Protein AF-A0A358SS68-F1 (afdb_monomer_lite)

Radius of gyration: 14.68 Å; chains: 1; bounding box: 34×25×50 Å

Sequence (82 aa):
MPNSAAIGLISGIVDRAITRGELPAGTEPAPLMNAMAAPLYHRLLVTGEPLTRRHADLSAEAALAAAQAGVCTPATVRTGRR

pLDDT: mean 87.61, std 15.32, range [43.94, 98.06]

Structure (mmCIF, N/CA/C/O backbone):
data_AF-A0A358SS68-F1
#
_entry.id   AF-A0A358SS68-F1
#
loop_
_atom_site.group_PDB
_atom_site.id
_atom_site.type_symbol
_atom_site.label_atom_id
_atom_site.label_alt_id
_atom_site.label_comp_id
_atom_site.label_asym_id
_atom_site.label_entity_id
_atom_site.label_seq_id
_atom_site.pdbx_PDB_ins_code
_atom_site.Cartn_x
_atom_site.Cartn_y
_atom_site.Cartn_z
_atom_site.occupancy
_atom_site.B_iso_or_equiv
_atom_site.auth_seq_id
_atom_site.auth_comp_id
_atom_site.auth_asym_id
_atom_site.auth_atom_id
_atom_site.pdbx_PDB_model_num
ATOM 1 N N . MET A 1 1 ? 12.865 11.674 0.415 1.00 43.94 1 MET A N 1
ATOM 2 C CA . MET A 1 1 ? 11.750 11.887 1.362 1.00 43.94 1 MET A CA 1
ATOM 3 C C . MET A 1 1 ? 10.511 12.185 0.533 1.00 43.94 1 MET A C 1
ATOM 5 O O . MET A 1 1 ? 10.609 13.087 -0.295 1.00 43.94 1 MET A O 1
ATOM 9 N N . PRO A 1 2 ? 9.417 11.407 0.631 1.00 52.62 2 PRO A N 1
ATOM 10 C CA . PRO A 1 2 ? 8.200 11.708 -0.120 1.00 52.62 2 PRO A CA 1
ATOM 11 C C . PRO A 1 2 ? 7.734 13.134 0.210 1.00 52.62 2 PRO A C 1
ATOM 13 O O . PRO A 1 2 ? 7.737 13.536 1.370 1.00 52.62 2 PRO A O 1
ATOM 16 N N . ASN A 1 3 ? 7.419 13.917 -0.824 1.00 53.25 3 ASN A N 1
ATOM 17 C CA . ASN A 1 3 ? 7.006 15.315 -0.687 1.00 53.25 3 ASN A CA 1
ATOM 18 C C . ASN A 1 3 ? 5.745 15.400 0.196 1.00 53.25 3 ASN A C 1
ATOM 20 O O . ASN A 1 3 ? 4.795 14.649 -0.030 1.00 53.25 3 ASN A O 1
ATOM 24 N N . SER A 1 4 ? 5.717 16.318 1.166 1.00 58.34 4 SER A N 1
ATOM 25 C CA . SER A 1 4 ? 4.644 16.486 2.161 1.00 58.34 4 SER A CA 1
ATOM 26 C C . SER A 1 4 ? 3.246 16.600 1.531 1.00 58.34 4 SER A C 1
ATOM 28 O O . SER A 1 4 ? 2.259 16.157 2.112 1.00 58.34 4 SER A O 1
ATOM 30 N N . ALA A 1 5 ? 3.164 17.117 0.300 1.00 62.03 5 ALA A N 1
ATOM 31 C CA . ALA A 1 5 ? 1.927 17.192 -0.477 1.00 62.03 5 ALA A CA 1
ATOM 32 C C . ALA A 1 5 ? 1.365 15.815 -0.896 1.00 62.03 5 ALA A C 1
ATOM 34 O O . ALA A 1 5 ? 0.154 15.606 -0.856 1.00 62.03 5 ALA A O 1
ATOM 35 N N . ALA A 1 6 ? 2.223 14.854 -1.261 1.00 64.62 6 ALA A N 1
ATOM 36 C CA . ALA A 1 6 ? 1.795 13.503 -1.642 1.00 64.62 6 ALA A CA 1
ATOM 37 C C . ALA A 1 6 ? 1.263 12.718 -0.432 1.00 64.62 6 ALA A C 1
ATOM 39 O O . ALA A 1 6 ? 0.284 11.981 -0.544 1.00 64.62 6 ALA A O 1
ATOM 40 N N . ILE A 1 7 ? 1.867 12.937 0.739 1.00 72.12 7 ILE A N 1
ATOM 41 C CA . ILE A 1 7 ? 1.396 12.367 2.007 1.00 72.12 7 ILE A CA 1
ATOM 42 C C . ILE A 1 7 ? 0.016 12.941 2.371 1.00 72.12 7 ILE A C 1
ATOM 44 O O . ILE A 1 7 ? -0.859 12.197 2.805 1.00 72.12 7 ILE A O 1
ATOM 48 N N . GLY A 1 8 ? -0.230 14.232 2.121 1.00 73.75 8 GLY A N 1
ATOM 49 C CA . GLY A 1 8 ? -1.547 14.844 2.337 1.00 73.75 8 GLY A CA 1
ATOM 50 C C . GLY A 1 8 ? -2.667 14.202 1.506 1.00 73.75 8 GLY A C 1
ATOM 51 O 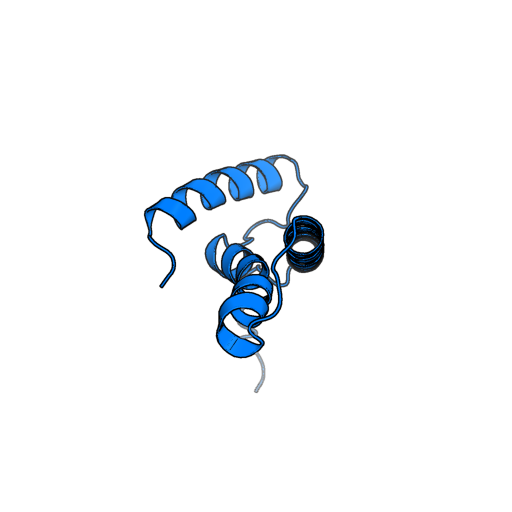O . GLY A 1 8 ? -3.741 13.917 2.036 1.00 73.75 8 GLY A O 1
ATOM 52 N N . LEU A 1 9 ? -2.410 13.904 0.225 1.00 80.19 9 LEU A N 1
ATOM 53 C CA . LEU A 1 9 ? -3.387 13.233 -0.646 1.00 80.19 9 LEU A CA 1
ATOM 54 C C . LEU A 1 9 ? -3.725 11.822 -0.156 1.00 80.19 9 LEU A C 1
ATOM 56 O O . LEU A 1 9 ? -4.896 11.435 -0.155 1.00 80.19 9 LEU A O 1
ATOM 60 N N . ILE A 1 10 ? -2.716 11.062 0.276 1.00 84.94 10 ILE A N 1
ATOM 61 C CA . ILE A 1 10 ? -2.935 9.691 0.738 1.00 84.94 10 ILE A CA 1
ATOM 62 C C . ILE A 1 10 ? -3.610 9.650 2.112 1.00 84.94 10 ILE A C 1
ATOM 64 O O . ILE A 1 10 ? -4.438 8.774 2.340 1.00 84.94 10 ILE A O 1
ATOM 68 N N . SER A 1 11 ? -3.358 10.637 2.980 1.00 88.38 11 SER A N 1
ATOM 69 C CA . SER A 1 11 ? -4.019 10.748 4.288 1.00 88.38 11 SER A CA 1
ATOM 70 C C . SER A 1 11 ? -5.539 10.774 4.149 1.00 88.38 11 SER A C 1
ATOM 72 O O . SER A 1 11 ? -6.226 9.959 4.754 1.00 88.38 11 SER A O 1
ATOM 74 N N . GLY A 1 12 ? -6.074 11.615 3.257 1.00 93.19 12 GLY A N 1
ATOM 75 C CA . GLY A 1 12 ? -7.521 11.677 3.038 1.00 93.19 12 GLY A CA 1
ATOM 76 C C . GLY A 1 12 ? -8.113 10.396 2.434 1.00 93.19 12 GLY A C 1
ATOM 77 O O . GLY A 1 12 ? -9.303 10.130 2.595 1.00 93.19 12 GLY A O 1
ATOM 78 N N . ILE A 1 13 ? -7.315 9.589 1.726 1.00 93.31 13 ILE A N 1
ATOM 79 C CA . ILE A 1 13 ? -7.743 8.265 1.247 1.00 93.31 13 ILE A CA 1
ATOM 80 C C . ILE A 1 13 ? -7.814 7.284 2.421 1.00 93.31 13 ILE A C 1
ATOM 82 O O . ILE A 1 13 ? -8.818 6.582 2.549 1.00 93.31 13 ILE A O 1
ATOM 86 N N . VAL A 1 14 ? -6.787 7.271 3.274 1.00 95.00 14 VAL A N 1
ATOM 87 C CA . VAL A 1 14 ? -6.704 6.412 4.464 1.00 95.00 14 VAL A CA 1
ATOM 88 C C . VAL A 1 14 ? -7.845 6.708 5.428 1.00 95.00 14 VAL A C 1
ATOM 90 O O . VAL A 1 14 ? -8.553 5.781 5.808 1.00 95.00 14 VAL A O 1
ATOM 93 N N . ASP A 1 15 ? -8.113 7.978 5.733 1.00 94.81 15 ASP A N 1
ATOM 94 C CA . ASP A 1 15 ? -9.201 8.365 6.638 1.00 94.81 15 ASP A CA 1
ATOM 95 C C . ASP A 1 15 ? -10.563 7.867 6.138 1.00 94.81 15 ASP A C 1
ATOM 97 O O . ASP A 1 15 ? -11.373 7.334 6.902 1.00 94.81 15 ASP A O 1
ATOM 101 N N . ARG A 1 16 ? -10.814 7.970 4.826 1.00 95.75 16 ARG A N 1
ATOM 102 C CA . ARG A 1 16 ? -12.049 7.450 4.222 1.00 95.75 16 ARG A CA 1
ATOM 103 C C . ARG 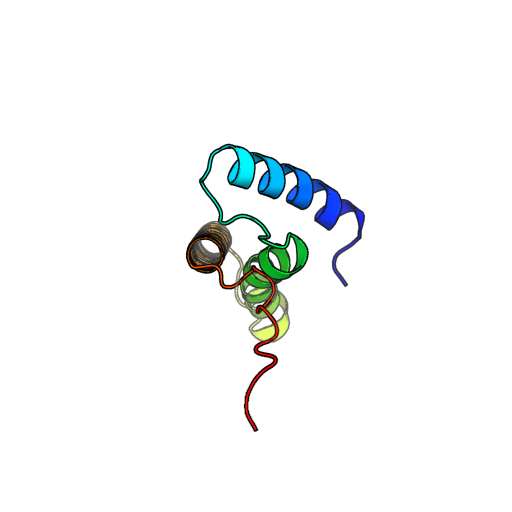A 1 16 ? -12.120 5.927 4.273 1.00 95.75 16 ARG A C 1
ATOM 105 O O . ARG A 1 16 ? -13.194 5.396 4.535 1.00 95.75 16 ARG A O 1
ATOM 112 N N . ALA A 1 17 ? -11.014 5.232 4.023 1.00 95.44 17 ALA A N 1
ATOM 113 C CA . ALA A 1 17 ? -10.962 3.774 4.095 1.00 95.44 17 ALA A CA 1
ATOM 114 C C . ALA A 1 17 ? -11.182 3.269 5.533 1.00 95.44 17 ALA A C 1
ATOM 116 O O . ALA A 1 17 ? -11.950 2.332 5.737 1.00 95.44 17 ALA A O 1
ATOM 117 N N . ILE A 1 18 ? -10.610 3.945 6.535 1.00 96.25 18 ILE A N 1
ATOM 118 C CA . ILE A 1 18 ? -10.885 3.689 7.958 1.00 96.25 18 ILE A CA 1
ATOM 119 C C . ILE A 1 18 ? -12.367 3.929 8.263 1.00 96.25 18 ILE A C 1
ATOM 121 O O . ILE A 1 18 ? -13.018 3.073 8.853 1.00 96.25 18 ILE A O 1
ATOM 125 N N . THR A 1 19 ? -12.928 5.055 7.810 1.00 96.81 19 THR A N 1
ATOM 126 C CA . THR A 1 19 ? -14.351 5.384 8.016 1.00 96.81 19 THR A CA 1
ATOM 127 C C . THR A 1 19 ? -15.283 4.319 7.425 1.00 96.81 19 THR A C 1
ATOM 129 O O . THR A 1 19 ? -16.335 4.038 7.993 1.00 96.81 19 THR A O 1
ATOM 132 N N . ARG A 1 20 ? -14.897 3.698 6.303 1.00 96.56 20 ARG A N 1
ATOM 133 C CA . ARG A 1 20 ? -15.636 2.592 5.670 1.00 96.56 20 ARG A CA 1
ATOM 134 C C . ARG A 1 20 ? -15.374 1.218 6.304 1.00 96.56 20 ARG A C 1
ATOM 136 O O . ARG A 1 20 ? -16.037 0.259 5.927 1.00 96.56 20 ARG A O 1
ATOM 143 N N . GLY A 1 21 ? -14.429 1.107 7.239 1.00 96.31 21 GLY A N 1
ATOM 144 C CA . GLY A 1 21 ? -14.017 -0.165 7.842 1.00 96.31 21 GLY A CA 1
ATOM 145 C C . GLY A 1 21 ? -13.138 -1.039 6.940 1.00 96.31 21 GLY A C 1
ATOM 146 O O . GLY A 1 21 ? -12.985 -2.227 7.202 1.00 96.31 21 GLY A O 1
ATOM 147 N N . GLU A 1 22 ? -12.560 -0.475 5.877 1.00 96.31 22 GLU A N 1
ATOM 148 C CA . GLU A 1 22 ? -11.679 -1.187 4.936 1.00 96.31 22 GLU A CA 1
ATOM 149 C C . GLU A 1 22 ? -10.247 -1.334 5.464 1.00 96.31 22 GLU A C 1
ATOM 151 O O . GLU A 1 22 ? -9.519 -2.226 5.027 1.00 96.31 22 GLU A O 1
ATOM 156 N N . LEU A 1 23 ? -9.840 -0.447 6.376 1.00 96.69 23 LEU A N 1
ATOM 157 C CA . LEU A 1 23 ? -8.534 -0.447 7.030 1.00 96.69 23 LEU A CA 1
ATOM 158 C C . LEU A 1 23 ? -8.696 -0.388 8.556 1.00 96.69 23 LEU A C 1
ATOM 160 O O . LEU A 1 23 ? -9.630 0.259 9.042 1.00 96.69 23 LEU A O 1
ATOM 164 N N . PRO A 1 24 ? -7.772 -0.992 9.326 1.00 95.69 24 PRO A N 1
ATOM 165 C CA . PRO A 1 24 ? -7.745 -0.857 10.775 1.00 95.69 24 PRO A CA 1
ATOM 166 C C . PRO A 1 24 ? -7.618 0.604 11.217 1.00 95.69 24 PRO A C 1
ATOM 168 O O . PRO A 1 24 ? -6.885 1.398 10.615 1.00 95.69 24 PRO A O 1
ATOM 171 N N . ALA A 1 25 ? -8.288 0.945 12.318 1.00 93.88 25 ALA A N 1
ATOM 172 C CA . ALA A 1 25 ? -8.109 2.236 12.970 1.00 93.88 25 ALA A CA 1
ATOM 173 C C . ALA A 1 25 ? -6.637 2.439 13.373 1.00 93.88 25 ALA A C 1
ATOM 175 O O . ALA A 1 25 ? -5.978 1.514 13.848 1.00 93.88 25 ALA A O 1
ATOM 176 N N . GLY A 1 26 ? -6.124 3.655 13.176 1.00 92.38 26 GLY A N 1
ATOM 177 C CA . GLY A 1 26 ? -4.720 3.977 13.443 1.00 92.38 26 GLY A CA 1
ATOM 178 C C . GLY A 1 26 ? -3.748 3.561 12.336 1.00 92.38 26 GLY A C 1
ATOM 179 O O . GLY A 1 26 ? -2.543 3.620 12.554 1.00 92.38 26 GLY A O 1
ATOM 180 N N . THR A 1 27 ? -4.234 3.151 11.157 1.00 95.50 27 THR A N 1
ATOM 181 C CA . THR A 1 27 ? -3.365 2.971 9.985 1.00 95.50 27 THR A CA 1
ATOM 182 C C . THR A 1 27 ? -2.669 4.288 9.648 1.00 95.50 27 THR A C 1
ATOM 184 O O . THR A 1 27 ? -3.328 5.298 9.402 1.00 95.50 27 THR A O 1
ATOM 187 N N . GLU A 1 28 ? -1.339 4.281 9.607 1.00 94.19 28 GLU A N 1
ATOM 188 C CA . GLU A 1 28 ? -0.555 5.475 9.321 1.00 94.19 28 GLU A CA 1
ATOM 189 C C . GLU A 1 28 ? -0.333 5.654 7.802 1.00 94.19 28 GLU A C 1
ATOM 191 O O . GLU A 1 28 ? 0.172 4.744 7.130 1.00 94.19 28 GLU A O 1
ATOM 196 N N . PRO A 1 29 ? -0.634 6.840 7.234 1.00 93.00 29 PRO A N 1
ATOM 197 C CA . PRO A 1 29 ? -0.503 7.086 5.795 1.00 93.00 29 PRO A CA 1
ATOM 198 C C . PRO A 1 29 ? 0.931 6.959 5.261 1.00 93.00 29 PRO A C 1
ATOM 200 O O . PRO A 1 29 ? 1.141 6.501 4.137 1.00 93.00 29 PRO A O 1
ATOM 203 N N . ALA A 1 30 ? 1.931 7.362 6.048 1.00 91.88 30 ALA A N 1
ATOM 204 C CA . ALA A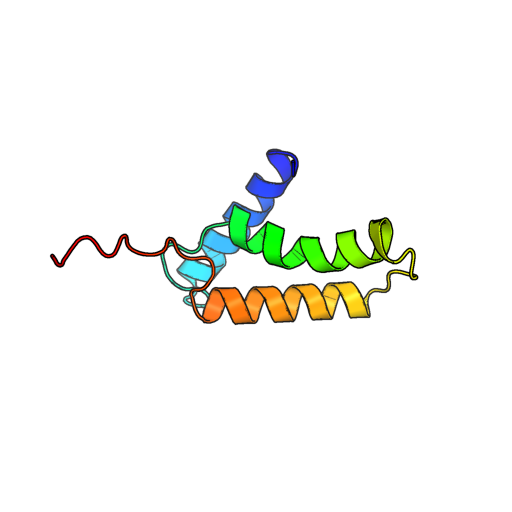 1 30 ? 3.324 7.368 5.607 1.00 91.88 30 ALA A CA 1
ATOM 205 C C . ALA A 1 30 ? 3.927 5.949 5.490 1.00 91.88 30 ALA A C 1
ATOM 207 O O . ALA A 1 30 ? 4.464 5.638 4.422 1.00 91.88 30 ALA A O 1
ATOM 208 N N . PRO A 1 31 ? 3.813 5.054 6.494 1.00 93.44 31 PRO A N 1
ATOM 209 C CA . PRO A 1 31 ? 4.190 3.646 6.353 1.00 93.44 31 PRO A CA 1
ATOM 210 C C . PRO A 1 31 ? 3.488 2.941 5.189 1.00 93.44 31 PRO A C 1
ATOM 212 O O . PRO A 1 31 ? 4.149 2.231 4.431 1.00 93.44 31 PRO A O 1
ATOM 215 N N . LEU A 1 32 ? 2.187 3.188 4.994 1.00 94.81 32 LEU A N 1
ATOM 216 C CA . LEU A 1 32 ? 1.435 2.635 3.864 1.00 94.81 32 LEU A CA 1
ATOM 217 C C . LEU A 1 32 ? 2.005 3.101 2.516 1.00 94.81 32 LEU A C 1
ATOM 219 O O . LEU A 1 32 ? 2.278 2.282 1.637 1.00 94.81 32 LEU A O 1
ATOM 223 N N . MET A 1 33 ? 2.231 4.409 2.354 1.00 93.75 33 MET A N 1
ATOM 224 C CA . MET A 1 33 ? 2.804 4.953 1.120 1.00 93.75 33 MET A CA 1
ATOM 225 C C . MET A 1 33 ? 4.205 4.397 0.852 1.00 93.75 33 MET A C 1
ATOM 227 O O . MET A 1 33 ? 4.535 4.061 -0.284 1.00 93.75 33 MET A O 1
ATOM 231 N N . ASN A 1 34 ? 5.029 4.263 1.890 1.00 93.19 34 ASN A N 1
ATOM 232 C CA . ASN A 1 34 ? 6.373 3.711 1.753 1.00 93.19 34 ASN A CA 1
ATOM 233 C C . ASN A 1 34 ? 6.339 2.241 1.316 1.00 93.19 34 ASN A C 1
ATOM 235 O O . ASN A 1 34 ? 7.072 1.875 0.398 1.00 93.19 34 ASN A O 1
ATOM 239 N N . ALA A 1 35 ? 5.470 1.419 1.914 1.00 94.75 35 ALA A N 1
ATOM 240 C CA . ALA A 1 35 ? 5.297 0.018 1.531 1.00 94.75 35 ALA A CA 1
ATOM 241 C C . ALA A 1 35 ? 4.850 -0.129 0.066 1.00 94.75 35 ALA A C 1
ATOM 243 O O . ALA A 1 35 ? 5.331 -1.007 -0.646 1.00 94.75 35 ALA A O 1
ATOM 244 N N . MET A 1 36 ? 3.988 0.775 -0.403 1.00 95.75 36 MET A N 1
ATOM 245 C CA . MET A 1 36 ? 3.516 0.811 -1.787 1.00 95.75 36 MET A CA 1
ATOM 246 C C . MET A 1 36 ? 4.582 1.306 -2.774 1.00 95.75 36 MET A C 1
ATOM 248 O O . MET A 1 36 ? 4.688 0.786 -3.884 1.00 95.75 36 MET A O 1
ATOM 252 N N . ALA A 1 37 ? 5.362 2.325 -2.413 1.00 95.12 37 ALA A N 1
ATOM 253 C CA . ALA A 1 37 ? 6.303 2.968 -3.328 1.00 95.12 37 ALA A CA 1
ATOM 254 C C . ALA A 1 37 ? 7.658 2.248 -3.412 1.00 95.12 37 ALA A C 1
ATOM 256 O O . ALA A 1 37 ? 8.304 2.279 -4.462 1.00 95.12 37 ALA A O 1
ATOM 257 N N . ALA A 1 38 ? 8.100 1.598 -2.331 1.00 95.25 38 ALA A N 1
ATOM 258 C CA . ALA A 1 38 ? 9.423 0.983 -2.253 1.00 95.25 38 ALA A CA 1
ATOM 259 C C . ALA A 1 38 ? 9.694 -0.061 -3.357 1.00 95.25 38 ALA A C 1
ATOM 261 O O . ALA A 1 38 ? 10.751 0.042 -3.983 1.00 95.25 38 ALA A O 1
ATOM 262 N N . PRO A 1 39 ? 8.781 -0.999 -3.694 1.00 95.88 39 PRO A N 1
ATOM 263 C CA . PRO A 1 39 ? 9.015 -1.959 -4.777 1.00 95.88 39 PRO A CA 1
ATOM 264 C C . PRO A 1 39 ? 9.179 -1.292 -6.152 1.00 95.88 39 PRO A C 1
ATOM 266 O O . PRO A 1 39 ? 9.984 -1.740 -6.970 1.00 95.88 39 PRO A O 1
ATOM 269 N N . LEU A 1 40 ? 8.462 -0.189 -6.400 1.00 96.06 40 LEU A N 1
ATOM 270 C CA . LEU A 1 40 ? 8.541 0.562 -7.658 1.00 96.06 40 LEU A CA 1
ATOM 271 C C . LEU A 1 40 ? 9.870 1.315 -7.772 1.00 96.06 40 LEU A C 1
ATOM 273 O O . LEU A 1 40 ? 10.519 1.262 -8.817 1.00 96.06 40 LEU A O 1
ATOM 277 N N . TYR A 1 41 ? 10.309 1.958 -6.685 1.00 94.81 41 TYR A N 1
ATOM 278 C CA . TYR A 1 41 ? 11.620 2.607 -6.627 1.00 94.81 41 TYR A CA 1
ATOM 279 C C . TYR A 1 41 ? 12.764 1.605 -6.709 1.00 94.81 41 TYR A C 1
ATOM 281 O O . TYR A 1 41 ? 13.733 1.860 -7.417 1.00 94.81 41 TYR A O 1
ATOM 289 N N . HIS A 1 42 ? 12.650 0.459 -6.041 1.00 95.44 42 HIS A N 1
ATOM 290 C CA . HIS A 1 42 ? 13.623 -0.620 -6.161 1.00 95.44 42 HIS A CA 1
ATOM 291 C C . HIS A 1 42 ? 13.754 -1.070 -7.619 1.00 95.44 42 HIS A C 1
ATOM 293 O O . HIS A 1 42 ? 14.857 -1.150 -8.156 1.00 95.44 42 HIS A O 1
ATOM 299 N N . ARG A 1 43 ? 12.628 -1.288 -8.307 1.00 95.31 43 ARG A N 1
ATOM 300 C CA . ARG A 1 43 ? 12.654 -1.690 -9.713 1.00 95.31 43 ARG A CA 1
ATOM 301 C C . ARG A 1 43 ? 13.333 -0.641 -10.598 1.00 95.31 43 ARG A C 1
ATOM 303 O O . ARG A 1 43 ? 14.242 -0.978 -11.350 1.00 95.31 43 ARG A O 1
ATOM 310 N N . LEU A 1 44 ? 12.938 0.622 -10.455 1.00 95.00 44 LEU A N 1
ATOM 311 C CA . LEU A 1 44 ? 13.434 1.720 -11.283 1.00 95.00 44 LEU A CA 1
ATOM 312 C C . LEU A 1 44 ? 14.907 2.065 -11.016 1.00 95.00 44 LEU A C 1
ATOM 314 O O . LEU A 1 44 ? 15.659 2.290 -11.957 1.00 95.00 44 LEU A O 1
ATOM 318 N N . LEU A 1 45 ? 15.304 2.144 -9.744 1.00 95.31 45 LEU A N 1
ATOM 319 C CA . LEU A 1 45 ? 16.591 2.715 -9.332 1.00 95.31 45 LEU A CA 1
ATOM 320 C C . LEU A 1 45 ? 17.647 1.662 -8.998 1.00 95.31 45 LEU A C 1
ATOM 322 O O . LEU A 1 45 ? 18.833 1.948 -9.120 1.00 95.31 45 LEU A O 1
ATOM 326 N N . VAL A 1 46 ? 17.232 0.475 -8.549 1.00 95.62 46 VAL A N 1
ATOM 327 C CA . VAL A 1 46 ? 18.159 -0.592 -8.142 1.00 95.62 46 VAL A CA 1
ATOM 328 C C . VAL A 1 46 ? 18.321 -1.608 -9.264 1.00 95.62 46 VAL A C 1
ATOM 330 O O . VAL A 1 46 ? 19.442 -1.887 -9.672 1.00 95.62 46 VAL A O 1
ATOM 333 N N . THR A 1 47 ? 17.217 -2.144 -9.795 1.00 96.31 47 THR A N 1
ATOM 334 C CA . THR A 1 47 ? 17.290 -3.177 -10.849 1.00 96.31 47 THR A CA 1
ATOM 335 C C . THR A 1 47 ? 17.390 -2.601 -12.261 1.00 96.31 47 THR A C 1
ATOM 337 O O . THR A 1 47 ? 17.863 -3.280 -13.165 1.00 96.31 47 THR A O 1
ATOM 340 N N . GLY A 1 48 ? 16.919 -1.366 -12.468 1.00 95.00 48 GLY A N 1
ATOM 341 C CA . GLY A 1 48 ? 16.843 -0.735 -13.789 1.00 95.00 48 GLY A CA 1
ATOM 342 C C . GLY A 1 48 ? 15.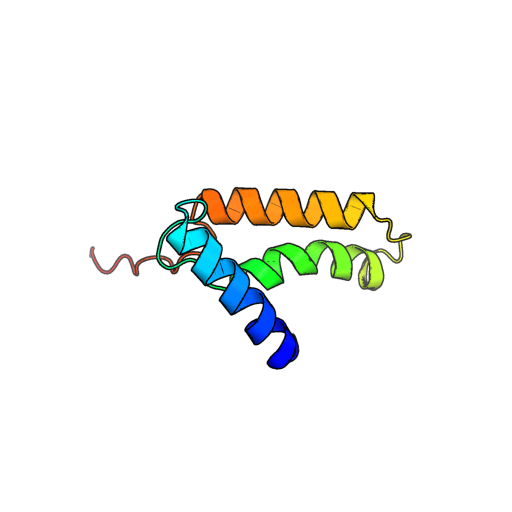856 -1.403 -14.755 1.00 95.00 48 GLY A C 1
ATOM 343 O O . GLY A 1 48 ? 15.888 -1.127 -15.953 1.00 95.00 48 GLY A O 1
ATOM 344 N N . GLU A 1 49 ? 14.985 -2.293 -14.274 1.00 94.38 49 GLU A N 1
ATOM 345 C CA . GLU A 1 49 ? 14.045 -3.012 -15.129 1.00 94.38 49 GLU A CA 1
ATOM 346 C C . GLU A 1 49 ? 12.841 -2.140 -15.533 1.00 94.38 49 GLU A C 1
ATOM 348 O O . GLU A 1 49 ? 12.396 -1.288 -14.754 1.00 94.38 49 GLU A O 1
ATOM 353 N N . PRO A 1 50 ? 12.227 -2.388 -16.709 1.00 93.69 50 PRO A N 1
ATOM 354 C CA . PRO A 1 50 ? 11.058 -1.640 -17.153 1.00 93.69 50 PRO A CA 1
ATOM 355 C C . PRO A 1 50 ? 9.913 -1.692 -16.140 1.00 93.69 50 PRO A C 1
ATOM 357 O O . PRO A 1 50 ? 9.477 -2.769 -15.711 1.00 93.69 50 PRO A O 1
ATOM 360 N N . LEU A 1 51 ? 9.397 -0.517 -15.785 1.00 94.94 51 LEU A N 1
ATOM 361 C CA . LEU A 1 51 ? 8.213 -0.375 -14.951 1.00 94.94 51 LEU A CA 1
ATOM 362 C C . LEU A 1 51 ? 6.965 -0.461 -15.833 1.00 94.94 51 LEU A C 1
ATOM 364 O O . LEU A 1 51 ? 6.869 0.193 -16.868 1.00 94.94 51 LEU A O 1
ATOM 368 N N . THR A 1 52 ? 5.991 -1.264 -15.418 1.00 95.69 52 THR A N 1
ATOM 369 C CA . THR A 1 52 ? 4.720 -1.422 -16.139 1.00 95.69 52 THR A CA 1
ATOM 370 C C . THR A 1 52 ? 3.559 -1.222 -15.184 1.00 95.69 52 THR A C 1
ATOM 372 O O . THR A 1 52 ? 3.726 -1.320 -13.966 1.00 95.69 52 THR A O 1
ATOM 375 N N . ARG A 1 53 ? 2.362 -1.006 -15.737 1.00 96.25 53 ARG A N 1
ATOM 376 C CA . ARG A 1 53 ? 1.133 -0.859 -14.951 1.00 96.25 53 ARG A CA 1
ATOM 377 C C . ARG A 1 53 ? 0.897 -2.038 -13.998 1.00 96.25 53 ARG A C 1
ATOM 379 O O . ARG A 1 53 ? 0.603 -1.812 -12.833 1.00 96.25 53 ARG A O 1
ATOM 386 N N . ARG A 1 54 ? 1.170 -3.266 -14.452 1.00 97.38 54 ARG A N 1
ATOM 387 C CA . ARG A 1 54 ? 1.065 -4.482 -13.630 1.00 97.38 54 ARG A CA 1
ATOM 388 C C . ARG A 1 54 ? 1.925 -4.423 -12.364 1.00 97.38 54 ARG A C 1
ATOM 390 O O . ARG A 1 54 ? 1.510 -4.925 -11.331 1.00 97.38 54 ARG A O 1
ATOM 397 N N . HIS A 1 55 ? 3.112 -3.818 -12.424 1.00 97.06 55 HIS A N 1
ATOM 398 C CA . HIS A 1 55 ? 3.963 -3.671 -11.239 1.00 97.06 55 HIS A CA 1
ATOM 399 C C . HIS A 1 55 ? 3.360 -2.691 -10.229 1.00 97.06 55 HIS A C 1
ATOM 401 O O . HIS A 1 55 ? 3.425 -2.944 -9.031 1.00 97.06 55 HIS A O 1
ATOM 407 N N . ALA A 1 56 ? 2.760 -1.599 -10.711 1.00 95.81 56 ALA A N 1
ATOM 408 C CA . ALA A 1 56 ? 2.065 -0.643 -9.856 1.00 95.81 56 ALA A CA 1
ATOM 409 C C . ALA A 1 56 ? 0.855 -1.289 -9.167 1.00 95.81 56 ALA A C 1
ATOM 411 O O . ALA A 1 56 ? 0.716 -1.151 -7.954 1.00 95.81 56 ALA A O 1
ATOM 412 N N . ASP A 1 57 ? 0.043 -2.039 -9.917 1.00 97.75 57 ASP A N 1
ATOM 413 C CA . ASP A 1 57 ? -1.137 -2.720 -9.377 1.00 97.75 57 ASP A CA 1
ATOM 414 C C . ASP A 1 57 ? -0.733 -3.763 -8.315 1.00 97.75 57 ASP A C 1
ATOM 416 O O . ASP A 1 57 ? -1.237 -3.724 -7.196 1.00 97.75 57 ASP A O 1
ATOM 420 N N . LEU A 1 58 ? 0.274 -4.603 -8.598 1.00 97.75 58 LEU A N 1
ATOM 421 C CA . LEU A 1 58 ? 0.799 -5.576 -7.627 1.00 97.75 58 LEU A CA 1
ATOM 422 C C . LEU A 1 58 ? 1.349 -4.911 -6.357 1.00 97.75 58 LEU A C 1
ATOM 424 O O . LEU A 1 58 ? 1.144 -5.413 -5.253 1.00 97.75 58 LEU A O 1
ATOM 428 N N . SER A 1 59 ? 2.057 -3.788 -6.498 1.00 97.62 59 SER A N 1
ATOM 429 C CA . SER A 1 59 ? 2.599 -3.053 -5.350 1.00 97.62 59 SER A CA 1
ATOM 430 C C . SER A 1 59 ? 1.484 -2.468 -4.479 1.00 97.62 59 SER A C 1
ATOM 432 O O . SER A 1 59 ? 1.563 -2.507 -3.251 1.00 97.62 59 SER A O 1
ATOM 434 N N . ALA A 1 60 ? 0.421 -1.959 -5.109 1.00 96.12 60 ALA A N 1
ATOM 435 C CA . ALA A 1 60 ? -0.756 -1.451 -4.416 1.00 96.12 60 ALA A CA 1
ATOM 436 C C . ALA A 1 60 ? -1.518 -2.567 -3.686 1.00 96.12 60 ALA A C 1
ATOM 438 O O . ALA A 1 60 ? -1.854 -2.398 -2.516 1.00 96.12 60 ALA A O 1
ATOM 439 N N . GLU A 1 61 ? -1.739 -3.712 -4.335 1.00 97.94 61 GLU A N 1
ATOM 440 C CA . GLU A 1 61 ? -2.391 -4.882 -3.732 1.00 97.94 61 GLU A CA 1
ATOM 441 C C . GLU A 1 61 ? -1.609 -5.412 -2.525 1.00 97.94 61 GLU A C 1
ATOM 443 O O . GLU A 1 61 ? -2.185 -5.643 -1.462 1.00 97.94 61 GLU A O 1
ATOM 448 N N . ALA A 1 62 ? -0.286 -5.546 -2.656 1.00 98.06 62 ALA A N 1
ATOM 449 C CA . ALA A 1 62 ? 0.567 -6.016 -1.571 1.00 98.06 62 ALA A CA 1
ATOM 450 C C . ALA A 1 62 ? 0.553 -5.056 -0.369 1.00 98.06 62 ALA A C 1
ATOM 452 O O . ALA A 1 62 ? 0.410 -5.490 0.777 1.00 98.06 62 ALA A O 1
ATOM 453 N N . ALA A 1 63 ? 0.664 -3.748 -0.622 1.00 97.19 63 ALA A N 1
ATOM 454 C CA . ALA A 1 63 ? 0.606 -2.735 0.426 1.00 97.19 63 ALA A CA 1
ATOM 455 C C . ALA A 1 63 ? -0.771 -2.689 1.108 1.00 97.19 63 ALA A C 1
ATOM 457 O O . ALA A 1 63 ? -0.847 -2.566 2.331 1.00 97.19 63 ALA A O 1
ATOM 458 N N . LEU A 1 64 ? -1.855 -2.839 0.338 1.00 96.88 64 LEU A N 1
ATOM 459 C CA . LEU A 1 64 ? -3.214 -2.896 0.868 1.00 96.88 64 LEU A CA 1
ATOM 460 C C . LEU A 1 64 ? -3.408 -4.113 1.778 1.00 96.88 64 LEU A C 1
ATOM 462 O O . LEU A 1 64 ? -3.887 -3.953 2.898 1.00 96.88 64 LEU A O 1
ATOM 466 N N . ALA A 1 65 ? -2.985 -5.302 1.343 1.00 97.69 65 ALA A N 1
ATOM 467 C CA . ALA A 1 65 ? -3.079 -6.518 2.148 1.00 97.69 65 ALA A CA 1
ATOM 468 C C . ALA A 1 65 ? -2.305 -6.388 3.474 1.00 97.69 65 ALA A C 1
ATOM 470 O O . ALA A 1 65 ? -2.812 -6.759 4.534 1.00 97.69 65 ALA A O 1
ATOM 471 N N . ALA A 1 66 ? -1.103 -5.803 3.442 1.00 96.56 66 ALA A N 1
ATOM 472 C CA . ALA A 1 66 ? -0.319 -5.541 4.649 1.00 96.56 66 ALA A CA 1
ATOM 473 C C . ALA A 1 66 ? -1.019 -4.548 5.596 1.00 96.5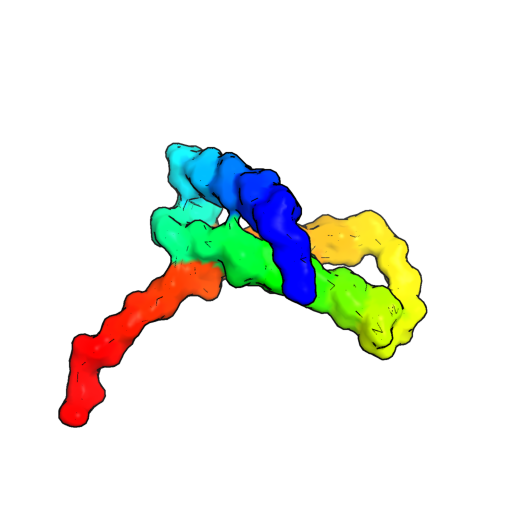6 66 ALA A C 1
ATOM 475 O O . ALA A 1 66 ? -1.054 -4.760 6.810 1.00 96.56 66 ALA A O 1
ATOM 476 N N . ALA A 1 67 ? -1.611 -3.481 5.058 1.00 96.44 67 ALA A N 1
ATOM 477 C CA . ALA A 1 67 ? -2.341 -2.502 5.858 1.00 96.44 67 ALA A CA 1
ATOM 478 C C . ALA A 1 67 ? -3.619 -3.081 6.473 1.00 96.44 67 ALA A C 1
ATOM 480 O O . ALA A 1 67 ? -3.883 -2.843 7.649 1.00 96.44 67 ALA A O 1
ATOM 481 N N . GLN A 1 68 ? -4.360 -3.904 5.729 1.00 96.06 68 GLN A N 1
ATOM 482 C CA . GLN A 1 68 ? -5.517 -4.643 6.242 1.00 96.06 68 GLN A CA 1
ATOM 483 C C . GLN A 1 68 ? -5.133 -5.600 7.375 1.00 96.06 68 GLN A C 1
ATOM 485 O O . GLN A 1 68 ? -5.870 -5.729 8.349 1.00 96.06 68 GLN A O 1
ATOM 490 N N . ALA A 1 69 ? -3.947 -6.207 7.297 1.00 96.38 69 ALA A N 1
ATOM 491 C CA . ALA A 1 69 ? -3.375 -7.019 8.369 1.00 96.38 69 ALA A CA 1
ATOM 492 C C . ALA A 1 69 ? -2.828 -6.194 9.558 1.00 96.38 69 ALA A C 1
ATOM 494 O O . ALA A 1 69 ? -2.313 -6.768 10.516 1.00 96.38 69 ALA A O 1
ATOM 495 N N . GLY A 1 70 ? -2.913 -4.860 9.513 1.00 95.12 70 GLY A N 1
ATOM 496 C CA . GLY A 1 70 ? -2.474 -3.968 10.586 1.00 95.12 70 GLY A CA 1
ATOM 497 C C . GLY A 1 70 ? -0.973 -3.673 10.609 1.00 95.12 70 GLY A C 1
ATOM 498 O O . GLY A 1 70 ? -0.503 -3.032 11.544 1.00 95.12 70 GLY A O 1
ATOM 499 N N . VAL A 1 71 ? -0.204 -4.068 9.589 1.00 96.00 71 VA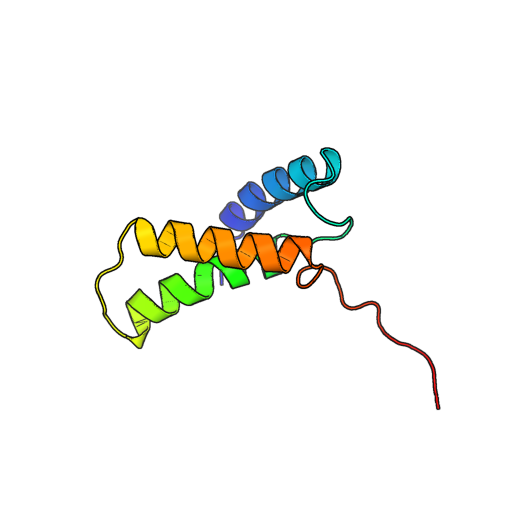L A N 1
ATOM 500 C CA . VAL A 1 71 ? 1.259 -3.847 9.539 1.00 96.00 71 VAL A CA 1
ATOM 501 C C . VAL A 1 71 ? 1.618 -2.357 9.543 1.00 96.00 71 VAL A C 1
ATOM 503 O O . VAL A 1 71 ? 2.667 -1.968 10.046 1.00 96.00 71 VAL A O 1
ATOM 506 N N . CYS A 1 72 ? 0.737 -1.516 8.998 1.00 93.94 72 CYS A N 1
ATOM 507 C CA . CYS A 1 72 ? 0.909 -0.064 8.948 1.00 93.94 72 CYS A CA 1
ATOM 508 C C . CYS A 1 72 ? 0.277 0.668 10.143 1.00 93.94 72 CYS A C 1
ATOM 510 O O . CYS A 1 72 ? 0.156 1.889 10.100 1.00 93.94 72 CYS A O 1
ATOM 512 N N . THR A 1 73 ? -0.164 -0.049 11.178 1.00 92.81 73 THR A N 1
ATOM 513 C CA . THR A 1 73 ? -0.566 0.568 12.448 1.00 92.81 73 THR A CA 1
ATOM 514 C C . THR A 1 73 ? 0.660 0.719 13.347 1.00 92.81 73 THR A C 1
ATOM 516 O O . THR A 1 73 ? 1.614 -0.058 13.213 1.00 92.81 73 THR A O 1
ATOM 519 N N . PRO A 1 74 ? 0.691 1.704 14.258 1.00 84.69 74 PRO A N 1
ATOM 520 C CA . PRO A 1 74 ? 1.779 1.801 15.212 1.00 84.69 74 PRO A CA 1
ATOM 521 C C . PRO A 1 74 ? 1.839 0.504 16.016 1.00 84.69 74 PRO A C 1
ATOM 523 O O . PRO A 1 74 ? 0.837 0.061 16.584 1.00 84.69 74 PRO A O 1
ATOM 526 N N . ALA A 1 75 ? 3.025 -0.102 16.092 1.00 68.94 75 ALA A N 1
ATOM 527 C CA . ALA A 1 75 ? 3.254 -1.188 17.027 1.00 68.94 75 ALA A CA 1
ATOM 528 C C . ALA A 1 75 ? 2.943 -0.635 18.419 1.00 68.94 75 ALA A C 1
ATOM 530 O O . ALA A 1 75 ? 3.663 0.232 18.916 1.00 68.94 75 ALA A O 1
ATOM 531 N N . THR A 1 76 ? 1.843 -1.084 19.031 1.00 60.00 76 THR A N 1
ATOM 532 C CA . THR A 1 76 ? 1.549 -0.732 20.418 1.00 60.00 76 THR A CA 1
ATOM 533 C C . THR A 1 76 ? 2.787 -1.110 21.212 1.00 60.00 76 THR A C 1
ATOM 535 O O . THR A 1 76 ? 3.161 -2.285 21.239 1.00 60.00 76 THR A O 1
ATOM 538 N N . VAL A 1 77 ? 3.479 -0.111 21.769 1.00 55.97 77 VAL A N 1
ATOM 539 C CA . VAL A 1 77 ? 4.688 -0.339 22.555 1.00 55.97 77 VAL A CA 1
ATOM 540 C C . VAL A 1 77 ? 4.312 -1.373 23.604 1.00 55.97 77 VAL A C 1
ATOM 542 O O . VAL A 1 77 ? 3.463 -1.124 24.460 1.00 55.97 77 VAL A O 1
ATOM 545 N N . ARG A 1 78 ? 4.893 -2.569 23.503 1.00 54.59 78 ARG A N 1
ATOM 546 C CA . ARG A 1 78 ? 4.680 -3.650 24.462 1.00 54.59 78 ARG A CA 1
ATOM 547 C C . ARG A 1 78 ? 5.475 -3.316 25.721 1.00 54.59 78 ARG A C 1
ATOM 549 O O . ARG A 1 78 ? 6.468 -3.962 26.031 1.00 54.59 78 ARG A O 1
ATOM 556 N N . THR A 1 79 ? 5.069 -2.255 26.412 1.00 56.69 79 THR A N 1
ATOM 557 C CA . THR A 1 79 ? 5.602 -1.885 27.719 1.00 56.69 79 THR A CA 1
ATOM 558 C C . THR A 1 79 ? 5.071 -2.899 28.721 1.00 56.69 79 THR A C 1
ATOM 560 O O . THR A 1 79 ? 3.944 -2.789 29.197 1.00 56.69 79 THR A O 1
ATOM 563 N N . GLY A 1 80 ? 5.869 -3.925 29.016 1.00 50.44 80 GLY A N 1
ATOM 564 C CA . GLY A 1 80 ? 5.599 -4.820 30.136 1.00 50.44 80 GLY A CA 1
ATOM 565 C C . GLY A 1 80 ? 6.324 -6.162 30.080 1.00 50.44 80 GLY A C 1
ATOM 566 O O . GLY A 1 80 ? 5.966 -7.020 29.275 1.00 50.44 80 GLY A O 1
ATOM 567 N N . ARG A 1 81 ? 7.218 -6.348 31.067 1.00 51.59 81 ARG A N 1
ATOM 568 C CA . ARG A 1 81 ? 7.997 -7.535 31.499 1.00 51.59 81 ARG A CA 1
ATOM 569 C C . ARG A 1 81 ? 9.429 -7.566 30.939 1.00 51.59 81 ARG A C 1
ATOM 571 O O . ARG A 1 81 ? 9.603 -7.822 29.757 1.00 51.59 81 ARG A O 1
ATOM 578 N N . ARG A 1 82 ? 10.482 -7.374 31.740 1.00 47.84 82 ARG A N 1
ATOM 579 C CA . ARG A 1 82 ? 10.691 -7.623 33.181 1.00 47.84 82 ARG A CA 1
ATOM 580 C C . ARG A 1 82 ? 11.616 -6.582 33.797 1.00 47.84 82 ARG A C 1
ATOM 582 O O . ARG A 1 82 ? 12.440 -6.041 33.033 1.00 47.84 82 ARG A O 1
#

Foldseek 3Di:
DPDPVVLVVQVVVVVVCVVVVLFDPQQRSVQLVCQLCVQVCCVVPVVVHDDDPVSNVVSNVVSSVCRNVVVRHPPPPPPDDD

Secondary structure (DSSP, 8-state):
---HHHHHHHHHHHHHHHHTTSS-TT--HHHHHHHHHHHHHIIIIII-PPP-HHHHHHHHHHHHHHHHTTTTS---------